Protein AF-A0A7Z8VJD1-F1 (afdb_monomer_lite)

Radius of gyration: 23.71 Å; chains: 1; bounding box: 56×20×66 Å

Structure (mmCIF, N/CA/C/O backbone):
data_AF-A0A7Z8VJD1-F1
#
_entry.id   AF-A0A7Z8VJD1-F1
#
loop_
_atom_site.group_PDB
_atom_site.id
_atom_site.type_symbol
_atom_site.label_atom_id
_atom_site.label_alt_id
_atom_site.label_comp_id
_atom_site.label_asym_id
_atom_site.label_entity_id
_atom_site.label_seq_id
_atom_site.pdbx_PDB_ins_code
_atom_site.Cartn_x
_atom_site.Cartn_y
_atom_site.Cartn_z
_atom_site.occupancy
_atom_site.B_iso_or_equiv
_atom_site.auth_seq_id
_atom_site.auth_comp_id
_atom_site.auth_asym_id
_atom_site.auth_atom_id
_atom_site.pdbx_PDB_model_num
ATOM 1 N N . MET A 1 1 ? 9.338 4.121 -40.440 1.00 63.69 1 MET A N 1
ATOM 2 C CA . MET A 1 1 ? 9.369 2.771 -39.841 1.00 63.69 1 MET A CA 1
ATOM 3 C C . MET A 1 1 ? 10.265 2.662 -38.599 1.00 63.69 1 MET A C 1
ATOM 5 O O . MET A 1 1 ? 9.709 2.489 -37.524 1.00 63.69 1 MET A O 1
ATOM 9 N N . GLU A 1 2 ? 11.602 2.801 -38.661 1.00 77.00 2 GLU A N 1
ATOM 10 C CA . GLU A 1 2 ? 12.445 2.724 -37.435 1.00 77.00 2 GLU A CA 1
ATOM 11 C C . GLU A 1 2 ? 12.223 3.893 -36.459 1.00 77.00 2 GLU A C 1
ATOM 13 O O . GLU A 1 2 ? 12.083 3.666 -35.259 1.00 77.00 2 GLU A O 1
ATOM 18 N N . ALA A 1 3 ? 12.101 5.125 -36.967 1.00 82.62 3 ALA A N 1
ATOM 19 C CA . ALA A 1 3 ? 11.816 6.305 -36.143 1.00 82.62 3 ALA A CA 1
ATOM 20 C C . ALA A 1 3 ? 10.426 6.254 -35.478 1.00 82.62 3 ALA A C 1
ATOM 22 O O . ALA A 1 3 ? 10.273 6.634 -34.323 1.00 82.62 3 ALA A O 1
ATOM 23 N N . GLU A 1 4 ? 9.413 5.733 -36.177 1.00 88.56 4 GLU A N 1
ATOM 24 C CA . GLU A 1 4 ? 8.063 5.549 -35.618 1.00 88.56 4 GLU A CA 1
ATOM 25 C C . GLU A 1 4 ? 8.058 4.486 -34.520 1.00 88.56 4 GLU A C 1
ATOM 27 O O . GLU A 1 4 ? 7.467 4.692 -33.465 1.00 88.56 4 GLU A O 1
ATOM 32 N N . LYS A 1 5 ? 8.766 3.368 -34.732 1.00 86.38 5 LYS A N 1
ATOM 33 C CA . LYS A 1 5 ? 8.911 2.319 -33.718 1.00 86.38 5 LYS A CA 1
ATOM 34 C C . LYS A 1 5 ? 9.611 2.846 -32.464 1.00 86.38 5 LYS A C 1
ATOM 36 O O . LYS A 1 5 ? 9.175 2.537 -31.359 1.00 86.38 5 LYS A O 1
ATOM 41 N N . PHE A 1 6 ? 10.657 3.653 -32.634 1.00 89.00 6 PHE A N 1
ATOM 42 C CA . PHE A 1 6 ? 11.348 4.313 -31.529 1.00 89.00 6 PHE A CA 1
ATOM 43 C C . PHE A 1 6 ? 10.426 5.281 -30.773 1.00 89.00 6 PHE A C 1
ATOM 45 O O . PHE A 1 6 ? 10.305 5.182 -29.556 1.00 89.00 6 PHE A O 1
ATOM 52 N N . ASN A 1 7 ? 9.708 6.153 -31.485 1.00 91.44 7 ASN A N 1
ATOM 53 C CA . ASN A 1 7 ? 8.774 7.100 -30.871 1.00 91.44 7 ASN A CA 1
ATOM 54 C C . ASN A 1 7 ? 7.649 6.392 -30.104 1.00 91.44 7 ASN A C 1
ATOM 56 O O . ASN A 1 7 ? 7.330 6.789 -28.983 1.00 91.44 7 ASN A O 1
ATOM 60 N N . ASN A 1 8 ? 7.094 5.314 -30.666 1.00 92.69 8 ASN A N 1
ATOM 61 C CA . ASN A 1 8 ? 6.085 4.499 -29.990 1.00 92.69 8 ASN A CA 1
ATOM 62 C C . ASN A 1 8 ? 6.642 3.862 -28.713 1.00 92.69 8 ASN A C 1
ATOM 64 O O . ASN A 1 8 ? 5.963 3.855 -27.692 1.00 92.69 8 ASN A O 1
ATOM 68 N N . LEU A 1 9 ? 7.884 3.368 -28.745 1.00 91.62 9 LEU A N 1
ATOM 69 C CA . LEU A 1 9 ? 8.534 2.780 -27.574 1.00 91.62 9 LEU A CA 1
ATOM 70 C C . LEU A 1 9 ? 8.802 3.826 -26.479 1.00 91.62 9 LEU A C 1
ATOM 72 O O . LEU A 1 9 ? 8.575 3.546 -25.306 1.00 91.62 9 LEU A O 1
ATOM 76 N N . CYS A 1 10 ? 9.218 5.039 -26.853 1.00 91.69 10 CYS A N 1
ATOM 77 C CA . CYS A 1 10 ? 9.390 6.159 -25.925 1.00 91.69 10 CYS A CA 1
ATOM 78 C C . CYS A 1 10 ? 8.062 6.594 -25.285 1.00 91.69 10 CYS A C 1
ATOM 80 O O . CYS A 1 10 ? 8.018 6.827 -24.078 1.00 91.69 10 CYS A O 1
ATOM 82 N N . SER A 1 11 ? 6.979 6.679 -26.070 1.00 94.00 11 SER A N 1
ATOM 83 C CA . SER A 1 11 ? 5.639 6.973 -25.537 1.00 94.00 11 SER A CA 1
ATOM 84 C C . SER A 1 11 ? 5.192 5.882 -24.570 1.00 94.00 11 SER A C 1
ATOM 86 O O . SER A 1 11 ? 4.808 6.174 -23.444 1.00 94.00 11 SER A O 1
ATOM 88 N N . HIS A 1 12 ? 5.335 4.619 -24.975 1.00 92.94 12 HIS A N 1
ATOM 89 C CA . HIS A 1 12 ? 4.960 3.471 -24.158 1.00 92.94 12 HIS A CA 1
ATOM 90 C C . HIS A 1 12 ? 5.744 3.401 -22.844 1.00 92.94 12 HIS A C 1
ATOM 92 O O . HIS A 1 12 ? 5.171 3.111 -21.795 1.00 92.94 12 HIS A O 1
ATOM 98 N N . TYR A 1 13 ? 7.045 3.703 -22.875 1.00 93.88 13 TYR A N 1
ATOM 99 C CA . TYR A 1 13 ? 7.868 3.818 -21.671 1.00 93.88 13 TYR A CA 1
ATOM 100 C C . TYR A 1 13 ? 7.330 4.889 -20.723 1.00 93.88 13 TYR A C 1
ATOM 102 O O . TYR A 1 13 ? 7.141 4.616 -19.539 1.00 93.88 13 TYR A O 1
ATOM 110 N N . LYS A 1 14 ? 7.044 6.086 -21.246 1.00 93.75 14 LYS A N 1
ATOM 111 C CA . LYS A 1 14 ? 6.504 7.195 -20.457 1.00 93.75 14 LYS A CA 1
ATOM 112 C C . LYS A 1 14 ? 5.177 6.815 -19.797 1.00 93.75 14 LYS A C 1
ATOM 114 O O . LYS A 1 14 ? 5.037 6.982 -18.589 1.00 93.75 14 LYS A O 1
ATOM 119 N N . ASP A 1 15 ? 4.252 6.244 -20.564 1.00 94.44 15 ASP A N 1
ATOM 120 C CA . ASP A 1 15 ? 2.938 5.835 -20.058 1.00 94.44 15 ASP A CA 1
ATOM 121 C C . ASP A 1 15 ? 3.068 4.724 -19.001 1.00 94.44 15 ASP A C 1
ATOM 123 O O . ASP A 1 15 ? 2.419 4.755 -17.954 1.00 94.44 15 ASP A O 1
ATOM 127 N N . THR A 1 16 ? 3.963 3.758 -19.232 1.00 92.94 16 THR A N 1
ATOM 128 C CA . THR A 1 16 ? 4.261 2.682 -18.273 1.00 92.94 16 THR A CA 1
ATOM 129 C C . THR A 1 16 ? 4.852 3.237 -16.976 1.00 92.94 16 THR A C 1
ATOM 131 O O . THR A 1 16 ? 4.453 2.820 -15.889 1.00 92.94 16 THR A O 1
ATOM 134 N N . PHE A 1 17 ? 5.769 4.199 -17.070 1.00 93.56 17 PHE A N 1
ATOM 135 C CA . PHE A 1 17 ? 6.373 4.853 -15.913 1.00 93.56 17 PHE A CA 1
ATOM 136 C C . PHE A 1 17 ? 5.347 5.660 -15.101 1.00 93.56 17 PHE A C 1
ATOM 138 O O . PHE A 1 17 ? 5.338 5.596 -13.869 1.00 93.56 17 PHE A O 1
ATOM 145 N N . ASP A 1 18 ? 4.444 6.379 -15.770 1.00 94.19 18 ASP A N 1
ATOM 146 C CA . ASP A 1 18 ? 3.377 7.135 -15.107 1.00 94.19 18 ASP A CA 1
ATOM 147 C C . ASP A 1 18 ? 2.379 6.209 -14.386 1.00 94.19 18 ASP A C 1
ATOM 149 O O . ASP A 1 18 ? 1.982 6.481 -13.243 1.00 94.19 18 ASP A O 1
ATOM 153 N N . ASN A 1 19 ? 2.038 5.069 -14.996 1.00 92.19 19 ASN A N 1
ATOM 154 C CA . ASN A 1 19 ? 1.251 4.018 -14.345 1.00 92.19 19 ASN A CA 1
ATOM 155 C C . ASN A 1 19 ? 1.970 3.477 -13.105 1.00 92.19 19 ASN A C 1
ATOM 157 O O . ASN A 1 19 ? 1.380 3.394 -12.028 1.00 92.19 19 ASN A O 1
ATOM 161 N N . HIS A 1 20 ? 3.268 3.207 -13.223 1.00 93.50 20 HIS A N 1
ATOM 162 C CA . HIS A 1 20 ? 4.078 2.696 -12.127 1.00 93.50 20 HIS A CA 1
ATOM 163 C C . HIS A 1 20 ? 4.148 3.657 -10.932 1.00 93.50 20 HIS A C 1
ATOM 165 O O . HIS A 1 20 ? 3.913 3.279 -9.780 1.00 93.50 20 HIS A O 1
ATOM 171 N N . LYS A 1 21 ? 4.364 4.947 -11.203 1.00 94.56 21 LYS A N 1
ATOM 172 C CA . LYS A 1 21 ? 4.319 6.007 -10.188 1.00 94.56 21 LYS A CA 1
ATOM 173 C C . LYS A 1 21 ? 2.956 6.081 -9.497 1.00 94.56 21 LYS A C 1
ATOM 175 O O . LYS A 1 21 ? 2.882 6.378 -8.303 1.00 94.56 21 LYS A O 1
ATOM 180 N N . THR A 1 22 ? 1.878 5.827 -10.234 1.00 94.81 22 THR A N 1
ATOM 181 C CA . THR A 1 22 ? 0.520 5.797 -9.684 1.00 94.81 22 THR A CA 1
ATOM 182 C C . THR A 1 22 ? 0.327 4.604 -8.749 1.00 94.81 22 THR A C 1
ATOM 184 O O . THR A 1 22 ? -0.152 4.803 -7.631 1.00 94.81 22 THR A O 1
ATOM 187 N N . SER A 1 23 ? 0.770 3.403 -9.131 1.00 93.81 23 SER A N 1
ATOM 188 C CA . SER A 1 23 ? 0.709 2.214 -8.269 1.00 93.81 23 SER A CA 1
ATOM 189 C C . SER A 1 23 ? 1.524 2.402 -6.977 1.00 93.81 23 SER A C 1
ATOM 191 O O . SER A 1 23 ? 1.036 2.076 -5.894 1.00 93.81 23 SER A O 1
ATOM 193 N N . ILE A 1 24 ? 2.701 3.044 -7.036 1.00 94.56 24 ILE A N 1
ATOM 194 C CA . ILE A 1 24 ? 3.492 3.395 -5.836 1.00 94.56 24 ILE A CA 1
ATOM 195 C C . ILE A 1 24 ? 2.709 4.322 -4.891 1.00 94.56 24 ILE A C 1
ATOM 197 O O . ILE A 1 24 ? 2.627 4.055 -3.693 1.00 94.56 24 ILE A O 1
ATOM 201 N N . LYS A 1 25 ? 2.066 5.376 -5.410 1.00 95.69 25 LYS A N 1
ATOM 202 C CA . LYS A 1 25 ? 1.230 6.268 -4.582 1.00 95.69 25 LYS A CA 1
ATOM 203 C C . LYS A 1 25 ? 0.051 5.536 -3.939 1.00 95.69 25 LYS A C 1
ATOM 205 O O . LYS A 1 25 ? -0.318 5.840 -2.802 1.00 95.69 25 LYS A O 1
ATOM 210 N N . GLN A 1 26 ? -0.554 4.587 -4.655 1.00 95.06 26 GLN A N 1
ATOM 211 C CA . GLN A 1 26 ? -1.632 3.761 -4.111 1.00 95.06 26 GLN A CA 1
ATOM 212 C C . GLN A 1 26 ? -1.137 2.888 -2.953 1.00 95.06 26 GLN A C 1
ATOM 214 O O . GLN A 1 26 ? -1.805 2.834 -1.921 1.00 95.06 26 GLN A O 1
ATOM 219 N N . ARG A 1 27 ? 0.046 2.269 -3.080 1.00 96.38 27 ARG A N 1
ATOM 220 C CA . ARG A 1 27 ? 0.686 1.520 -1.986 1.00 96.38 27 ARG A CA 1
ATOM 221 C C . ARG A 1 27 ? 0.871 2.399 -0.755 1.00 96.38 27 ARG A C 1
ATOM 223 O O . ARG A 1 27 ? 0.482 1.991 0.334 1.00 96.38 27 ARG A O 1
ATOM 230 N N . ASP A 1 28 ? 1.424 3.597 -0.924 1.00 96.44 28 ASP A N 1
ATOM 231 C CA . ASP A 1 28 ? 1.693 4.504 0.199 1.00 96.44 28 ASP A CA 1
ATOM 232 C C . ASP A 1 28 ? 0.392 4.942 0.885 1.00 96.44 28 ASP A C 1
ATOM 234 O O . ASP A 1 28 ? 0.289 4.929 2.110 1.00 96.44 28 ASP A O 1
ATOM 238 N N . THR A 1 29 ? -0.648 5.237 0.103 1.00 95.81 29 THR A N 1
ATOM 239 C CA . THR A 1 29 ? -1.980 5.570 0.634 1.00 95.81 29 THR A CA 1
ATOM 240 C C . THR A 1 29 ? -2.561 4.412 1.451 1.00 95.81 29 THR A C 1
ATOM 242 O O . THR A 1 29 ? -3.055 4.621 2.559 1.00 95.81 29 THR A O 1
ATOM 245 N N . LEU A 1 30 ? -2.470 3.181 0.935 1.00 94.94 30 LEU A N 1
ATOM 246 C CA . LEU A 1 30 ? -2.924 1.981 1.641 1.00 94.94 30 LEU A CA 1
ATOM 247 C C . LEU A 1 30 ? -2.106 1.716 2.908 1.00 94.94 30 LEU A C 1
ATOM 249 O O . LEU A 1 30 ? -2.683 1.323 3.918 1.00 94.94 30 LEU A O 1
ATOM 253 N N . PHE A 1 31 ? -0.794 1.965 2.884 1.00 95.50 31 PHE A N 1
ATOM 254 C CA . PHE A 1 31 ? 0.065 1.848 4.061 1.00 95.50 31 PHE A CA 1
ATOM 255 C C . PHE A 1 31 ? -0.388 2.795 5.177 1.00 95.50 31 PHE A C 1
ATOM 257 O O . PHE A 1 31 ? -0.620 2.357 6.303 1.00 95.50 31 PHE A O 1
ATOM 264 N N . TYR A 1 32 ? -0.589 4.078 4.859 1.00 96.81 32 TYR A N 1
ATOM 265 C CA . TYR A 1 32 ? -1.055 5.059 5.842 1.00 96.81 32 TYR A CA 1
ATOM 266 C C . TYR A 1 32 ? -2.464 4.763 6.365 1.00 96.81 32 TYR A C 1
ATOM 268 O O . TYR A 1 32 ? -2.754 5.083 7.514 1.00 96.81 32 TYR A O 1
ATOM 276 N N . LEU A 1 33 ? -3.321 4.126 5.562 1.00 94.94 33 LEU A N 1
ATOM 277 C CA . LEU A 1 33 ? -4.650 3.682 5.985 1.00 94.94 33 LEU A CA 1
ATOM 278 C C . LEU A 1 33 ? -4.579 2.428 6.878 1.00 94.94 33 LEU A C 1
ATOM 280 O O . LEU A 1 33 ? -5.327 2.316 7.847 1.00 94.94 33 LEU A O 1
ATOM 284 N N . LEU A 1 34 ? -3.644 1.512 6.618 1.00 95.38 34 LEU A N 1
ATOM 285 C CA . LEU A 1 34 ? -3.434 0.311 7.432 1.00 95.38 34 LEU A CA 1
ATOM 286 C C . LEU A 1 34 ? -2.918 0.617 8.844 1.00 95.38 34 LEU A C 1
ATOM 288 O O . LEU A 1 34 ? -3.290 -0.090 9.776 1.00 95.38 34 LEU A O 1
ATOM 292 N N . LEU A 1 35 ? -2.106 1.664 9.031 1.00 95.94 35 LEU A N 1
ATOM 293 C CA . LEU A 1 35 ? -1.569 2.042 10.348 1.00 95.94 35 LEU A CA 1
ATOM 294 C C . LEU A 1 35 ? -2.648 2.243 11.436 1.00 95.94 35 LEU A C 1
ATOM 296 O O . LEU A 1 35 ? -2.554 1.585 12.475 1.00 95.94 35 LEU A O 1
ATOM 300 N N . PRO A 1 36 ? -3.681 3.092 11.251 1.00 94.06 36 PRO A N 1
ATOM 301 C CA . PRO A 1 36 ? -4.735 3.249 12.250 1.00 94.06 36 PRO A CA 1
ATOM 302 C C . PRO A 1 36 ? -5.581 1.982 12.417 1.00 94.06 36 PRO A C 1
ATOM 304 O O . PRO A 1 36 ? -5.967 1.676 13.543 1.00 94.06 36 PRO A O 1
ATOM 307 N N . ILE A 1 37 ? -5.827 1.210 11.349 1.00 92.94 37 ILE A N 1
ATOM 308 C CA . ILE A 1 37 ? -6.539 -0.076 11.452 1.00 92.94 37 ILE A CA 1
ATOM 309 C C . ILE A 1 37 ? -5.762 -1.032 12.361 1.00 92.94 37 ILE A C 1
ATOM 311 O O . ILE A 1 37 ? -6.342 -1.607 13.276 1.00 92.94 37 ILE A O 1
ATOM 315 N N . LEU A 1 38 ? -4.449 -1.162 12.158 1.00 93.69 38 LEU A N 1
ATOM 316 C CA . LEU A 1 38 ? -3.579 -1.995 12.989 1.00 93.69 38 LEU A CA 1
ATOM 317 C C . LEU A 1 38 ? -3.527 -1.510 14.440 1.00 93.69 38 LEU A C 1
ATOM 319 O O . LEU A 1 38 ? -3.540 -2.332 15.356 1.00 93.69 38 LEU A O 1
ATOM 323 N N . ALA A 1 39 ? -3.502 -0.195 14.666 1.00 92.50 39 ALA A N 1
ATOM 324 C CA . ALA A 1 39 ? -3.536 0.373 16.011 1.00 92.50 39 ALA A CA 1
ATOM 325 C C . ALA A 1 39 ? -4.844 0.020 16.740 1.00 92.50 39 ALA A C 1
ATOM 327 O O . ALA A 1 39 ? -4.802 -0.517 17.847 1.00 92.50 39 ALA A O 1
ATOM 328 N N . VAL A 1 40 ? -6.000 0.244 16.102 1.00 90.31 40 VAL A N 1
ATOM 329 C CA . VAL A 1 40 ? -7.321 -0.111 16.657 1.00 90.31 40 VAL A CA 1
ATOM 330 C C . VAL A 1 40 ? -7.436 -1.616 16.876 1.00 90.31 40 VAL A C 1
ATOM 332 O O . VAL A 1 40 ? -7.901 -2.055 17.923 1.00 90.31 40 VAL A O 1
ATOM 335 N N . PHE A 1 41 ? -6.961 -2.416 15.926 1.00 90.62 41 PHE A N 1
ATOM 336 C CA . PHE A 1 41 ? -6.966 -3.869 16.032 1.00 90.62 41 PHE A CA 1
ATOM 337 C C . PHE A 1 41 ? -6.110 -4.367 17.207 1.00 90.62 41 PHE A C 1
ATOM 339 O O . PHE A 1 41 ? -6.535 -5.225 17.974 1.00 90.62 41 PHE A O 1
ATOM 346 N N . THR A 1 42 ? -4.932 -3.777 17.420 1.00 90.06 42 THR A N 1
ATOM 347 C CA . THR A 1 42 ? -4.066 -4.103 18.567 1.00 90.06 42 THR A CA 1
ATOM 348 C C . THR A 1 42 ? -4.727 -3.725 19.899 1.00 90.06 42 THR A C 1
ATOM 350 O O . THR A 1 42 ? -4.635 -4.465 20.881 1.00 90.06 42 THR A O 1
ATOM 353 N N . LEU A 1 43 ? -5.444 -2.598 19.938 1.00 89.56 43 LEU A N 1
ATOM 354 C CA . LEU A 1 43 ? -6.242 -2.204 21.101 1.00 89.56 43 LEU A CA 1
ATOM 355 C C . LEU A 1 43 ? -7.418 -3.160 21.347 1.00 89.56 43 LEU A C 1
ATOM 357 O O . LEU A 1 43 ? -7.687 -3.480 22.503 1.00 89.56 43 LEU A O 1
ATOM 361 N N . GLN A 1 44 ? -8.073 -3.665 20.295 1.00 87.94 44 GLN A N 1
ATOM 362 C CA . GLN A 1 44 ? -9.145 -4.664 20.408 1.00 87.94 44 GLN A CA 1
ATOM 363 C C . GLN A 1 44 ? -8.623 -5.950 21.064 1.00 87.94 44 GLN A C 1
ATOM 365 O O . GLN A 1 44 ? -9.274 -6.484 21.956 1.00 87.94 44 GLN A O 1
ATOM 370 N N . LEU A 1 45 ? -7.429 -6.417 20.674 1.00 87.62 45 LEU A N 1
ATOM 371 C CA . LEU A 1 45 ? -6.819 -7.632 21.234 1.00 87.62 45 LEU A CA 1
ATOM 372 C C . LEU A 1 45 ? -6.456 -7.509 22.722 1.00 87.62 45 LEU A C 1
ATOM 374 O O . LEU A 1 45 ? -6.403 -8.513 23.425 1.00 87.62 45 LEU A O 1
ATOM 378 N N . THR A 1 46 ? -6.173 -6.295 23.199 1.00 86.88 46 THR A N 1
ATOM 379 C CA . THR A 1 46 ? -5.746 -6.045 24.588 1.00 86.88 46 THR A CA 1
ATOM 380 C C . THR A 1 46 ? -6.886 -5.572 25.489 1.00 86.88 46 THR A C 1
ATOM 382 O O . THR A 1 46 ? -6.883 -5.859 26.683 1.00 86.88 46 THR A O 1
ATOM 385 N N . THR A 1 47 ? -7.862 -4.846 24.937 1.00 87.00 47 THR A N 1
ATOM 386 C CA . THR A 1 47 ? -8.932 -4.161 25.679 1.00 87.00 47 THR A CA 1
ATOM 387 C C . THR A 1 47 ? -10.265 -4.186 24.919 1.00 87.00 47 THR A C 1
ATOM 389 O O . THR A 1 47 ? -10.866 -3.149 24.638 1.00 87.00 47 THR A O 1
ATOM 392 N N . GLU A 1 48 ? -10.755 -5.387 24.610 1.00 81.69 48 GLU A N 1
ATOM 393 C CA . GLU A 1 48 ? -11.931 -5.613 23.754 1.00 81.69 48 GLU A CA 1
ATOM 394 C C . GLU A 1 48 ? -13.162 -4.770 24.144 1.00 81.69 48 GLU A C 1
ATOM 396 O O . GLU A 1 48 ? -13.760 -4.087 23.312 1.00 81.69 48 GLU A O 1
ATOM 401 N N . ASN A 1 49 ? -13.486 -4.736 25.441 1.00 83.19 49 ASN A N 1
ATOM 402 C CA . ASN A 1 49 ? -14.628 -3.986 25.972 1.00 83.19 49 ASN A CA 1
ATOM 403 C C . ASN A 1 49 ? -14.523 -2.471 25.735 1.00 83.19 49 ASN A C 1
ATOM 405 O O . ASN A 1 49 ? -15.539 -1.809 25.519 1.00 83.19 49 ASN A O 1
ATOM 409 N N . VAL A 1 50 ? -13.311 -1.910 25.792 1.00 85.19 50 VAL A N 1
ATOM 410 C CA . VAL A 1 50 ? -13.084 -0.465 25.640 1.00 85.19 50 VAL A CA 1
ATOM 411 C C . VAL A 1 50 ? -13.324 -0.052 24.194 1.00 85.19 50 VAL A C 1
ATOM 413 O O . VAL A 1 50 ? -14.038 0.916 23.937 1.00 85.19 50 VAL A O 1
ATOM 416 N N . VAL A 1 51 ? -12.768 -0.812 23.251 1.00 84.81 51 VAL A N 1
ATOM 417 C CA . VAL A 1 51 ? -12.891 -0.527 21.818 1.00 84.81 51 VAL A CA 1
ATOM 418 C C . VAL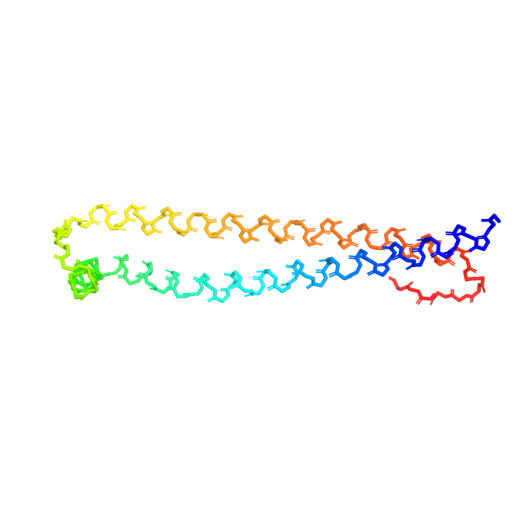 A 1 51 ? -14.334 -0.696 21.350 1.00 84.81 51 VAL A C 1
ATOM 420 O O . VAL A 1 51 ? -14.858 0.181 20.665 1.00 84.81 51 VAL A O 1
ATOM 423 N N . ALA A 1 52 ? -15.018 -1.756 21.780 1.00 82.81 52 ALA A N 1
ATOM 424 C CA . ALA A 1 52 ? -16.414 -1.966 21.420 1.00 82.81 52 ALA A CA 1
ATOM 425 C C . ALA A 1 52 ? -17.350 -0.886 21.976 1.00 82.81 52 ALA A C 1
ATOM 427 O O . ALA A 1 52 ? -18.184 -0.365 21.237 1.00 82.81 52 ALA A O 1
ATOM 428 N N . THR A 1 53 ? -17.146 -0.464 23.229 1.00 84.94 53 THR A N 1
ATOM 429 C CA . THR A 1 53 ? -17.915 0.642 23.824 1.00 84.94 53 THR A CA 1
ATOM 430 C C . THR A 1 53 ? -17.665 1.956 23.079 1.00 84.94 53 THR A C 1
ATOM 432 O O . THR A 1 53 ? -18.603 2.707 22.816 1.00 84.94 53 THR A O 1
ATOM 435 N N . ALA A 1 54 ? -16.415 2.241 22.700 1.00 86.00 54 ALA A N 1
ATOM 436 C CA . ALA A 1 54 ? -16.073 3.440 21.937 1.00 86.00 54 ALA A CA 1
ATOM 437 C C . ALA A 1 54 ? -16.725 3.442 20.542 1.00 86.00 54 ALA A C 1
ATOM 439 O O . ALA A 1 54 ? -17.250 4.467 20.105 1.00 86.00 54 ALA A O 1
ATOM 440 N N . ILE A 1 55 ? -16.740 2.291 19.862 1.00 83.62 55 ILE A N 1
ATOM 441 C CA . ILE A 1 55 ? -17.409 2.123 18.566 1.00 83.62 55 ILE A CA 1
ATOM 442 C C . ILE A 1 55 ? -18.924 2.284 18.717 1.00 83.62 55 ILE A C 1
ATOM 444 O O . ILE A 1 55 ? -19.535 3.000 17.925 1.00 83.62 55 ILE A O 1
ATOM 448 N N . GLU A 1 56 ? -19.535 1.684 19.740 1.00 84.00 56 GLU A N 1
ATOM 449 C CA . GLU A 1 56 ? -20.970 1.822 20.005 1.00 84.00 56 GLU A CA 1
ATOM 450 C C . GLU A 1 56 ? -21.357 3.288 20.252 1.00 84.00 56 GLU A C 1
ATOM 452 O O . GLU A 1 56 ? -22.291 3.791 19.627 1.00 84.00 56 GLU A O 1
ATOM 457 N N . GLN A 1 57 ? -20.600 4.008 21.085 1.00 86.50 57 GLN A N 1
ATOM 458 C CA . GLN A 1 57 ? -20.817 5.438 21.338 1.00 86.50 57 GLN A CA 1
ATOM 459 C C . GLN A 1 57 ? -20.650 6.286 20.070 1.00 86.50 57 GLN A C 1
ATOM 461 O O . GLN A 1 57 ? -21.440 7.203 19.817 1.00 86.50 57 GLN A O 1
ATOM 466 N N . TYR A 1 58 ? -19.647 5.979 19.246 1.00 85.69 58 TYR A N 1
ATOM 467 C CA . TYR A 1 58 ? -19.419 6.677 17.985 1.00 85.69 58 TYR A CA 1
ATOM 468 C C . TYR A 1 58 ? -20.569 6.454 16.993 1.00 85.69 58 TYR A C 1
ATOM 470 O O . TYR A 1 58 ? -21.113 7.407 16.436 1.00 85.69 58 TYR A O 1
ATOM 478 N N . VAL A 1 59 ? -21.008 5.209 16.809 1.00 84.38 59 VAL A N 1
ATOM 479 C CA . VAL A 1 59 ? -22.122 4.900 15.905 1.00 84.38 59 VAL A CA 1
ATOM 480 C C . VAL A 1 59 ? -23.427 5.502 16.415 1.00 84.38 59 VAL A C 1
ATOM 482 O O . VAL A 1 59 ? -24.175 6.086 15.626 1.00 84.38 59 VAL A O 1
ATOM 485 N N . GLN A 1 60 ? -23.692 5.418 17.720 1.00 86.44 60 GLN A N 1
ATOM 486 C CA . GLN A 1 60 ? -24.897 5.986 18.313 1.00 86.44 60 GLN A CA 1
ATOM 487 C C . GLN A 1 60 ? -24.937 7.510 18.144 1.00 86.44 60 GLN A C 1
ATOM 489 O O . GLN A 1 60 ? -25.985 8.053 17.800 1.00 86.44 60 GLN A O 1
ATOM 494 N N . SER A 1 61 ? -23.809 8.201 18.335 1.00 88.25 61 SER A N 1
ATOM 495 C CA . SER A 1 61 ? -23.730 9.655 18.141 1.00 88.25 61 SER A CA 1
ATOM 496 C C . SER A 1 61 ? -23.818 10.072 16.671 1.00 88.25 61 SER A C 1
ATOM 498 O O . SER A 1 61 ? -24.413 11.104 16.373 1.00 88.25 61 SER A O 1
ATOM 500 N N . SER A 1 62 ? -23.287 9.268 15.745 1.00 86.81 62 SER A N 1
ATOM 501 C CA . SER A 1 62 ? -23.305 9.588 14.314 1.00 86.81 62 SER A CA 1
ATOM 502 C C . SER A 1 62 ? -24.614 9.231 13.605 1.00 86.81 62 SER A C 1
ATOM 504 O O . SER A 1 62 ? -24.964 9.897 12.633 1.00 86.81 62 SER A O 1
ATOM 506 N N . SER A 1 63 ? -25.298 8.159 14.013 1.00 81.94 63 SER A N 1
ATOM 507 C CA . SER A 1 63 ? -26.417 7.573 13.252 1.00 81.94 63 SER A CA 1
ATOM 508 C C . SER A 1 63 ? -27.700 7.381 14.062 1.00 81.94 63 SER A C 1
ATOM 510 O O . SER A 1 63 ? -28.744 7.079 13.489 1.00 81.94 63 SER A O 1
ATOM 512 N N . GLY A 1 64 ? -27.643 7.518 15.392 1.00 82.06 64 GLY A N 1
ATOM 513 C CA . GLY A 1 64 ? -28.759 7.206 16.291 1.00 82.06 64 GLY A CA 1
ATOM 514 C C . GLY A 1 64 ? -29.059 5.708 16.438 1.00 82.06 64 GLY A C 1
ATOM 515 O O . GLY A 1 64 ? -29.947 5.339 17.208 1.00 82.06 64 GLY A O 1
ATOM 516 N N . ILE A 1 65 ? -28.328 4.836 15.735 1.00 80.06 65 ILE A N 1
ATOM 517 C CA . ILE A 1 65 ? -28.508 3.382 15.767 1.00 80.06 65 ILE A CA 1
ATOM 518 C C . ILE A 1 65 ? -27.776 2.803 16.981 1.00 80.06 65 ILE A C 1
ATOM 520 O O . ILE A 1 65 ? -26.603 3.096 17.212 1.00 80.06 65 ILE A O 1
ATOM 524 N N . LYS A 1 66 ? -28.458 1.938 17.739 1.00 76.19 66 LYS A N 1
ATOM 525 C CA . LYS A 1 66 ? -27.847 1.121 18.795 1.00 76.19 66 LYS A CA 1
ATOM 526 C C . LYS A 1 66 ? -27.539 -0.257 18.231 1.00 76.19 66 LYS A C 1
ATOM 528 O O . LYS A 1 66 ? -28.450 -1.049 18.012 1.00 76.19 66 LYS A O 1
ATOM 533 N N . ILE A 1 67 ? -26.261 -0.525 17.988 1.00 71.19 67 ILE A N 1
ATOM 534 C CA . ILE A 1 67 ? -25.790 -1.841 17.534 1.00 71.19 67 ILE A CA 1
ATOM 535 C C . ILE A 1 67 ? -25.824 -2.855 18.695 1.00 71.19 67 ILE A C 1
ATOM 537 O O . ILE A 1 67 ? -25.891 -4.061 18.463 1.00 71.19 67 ILE A O 1
ATOM 541 N N . GLY A 1 68 ? -25.867 -2.370 19.943 1.00 65.19 68 GLY A N 1
ATOM 542 C CA . GLY A 1 68 ? -25.649 -3.191 21.124 1.00 65.19 68 GLY A CA 1
ATOM 543 C C . GLY A 1 68 ? -24.176 -3.576 21.227 1.00 65.19 68 GLY A C 1
ATOM 544 O O . GLY A 1 68 ? -23.461 -3.633 20.224 1.00 65.19 68 GLY A O 1
ATOM 545 N N . ASN A 1 69 ? -23.709 -3.862 22.438 1.00 65.88 69 ASN A N 1
ATOM 546 C CA . ASN A 1 69 ? -22.315 -4.219 22.690 1.00 65.88 69 ASN A CA 1
ATOM 547 C C . ASN A 1 69 ? -22.003 -5.671 22.257 1.00 65.88 69 ASN A C 1
ATOM 549 O O . ASN A 1 69 ? -21.589 -6.504 23.062 1.00 65.88 69 ASN A O 1
ATOM 553 N N . ASN A 1 70 ? -22.277 -6.014 20.992 1.00 77.19 70 ASN A N 1
ATOM 554 C CA . ASN A 1 70 ? -21.952 -7.317 20.422 1.00 77.19 70 ASN A CA 1
ATOM 555 C C . ASN A 1 70 ? -20.472 -7.338 20.010 1.00 77.19 70 ASN A C 1
ATOM 557 O O . ASN A 1 70 ? -20.112 -7.048 18.865 1.00 77.19 70 ASN A O 1
ATOM 561 N N . LEU A 1 71 ? -19.626 -7.656 20.991 1.00 77.25 71 LEU A N 1
ATOM 562 C CA . LEU A 1 71 ? -18.168 -7.734 20.876 1.00 77.25 71 LEU A CA 1
ATOM 563 C C . LEU A 1 71 ? -17.724 -8.613 19.699 1.00 77.25 71 LEU A C 1
ATOM 565 O O . LEU A 1 71 ? -16.860 -8.214 18.918 1.00 77.25 71 LEU A O 1
ATOM 569 N N . GLU A 1 72 ? -18.379 -9.762 19.512 1.00 83.50 72 GLU A N 1
ATOM 570 C CA . GLU A 1 72 ? -18.057 -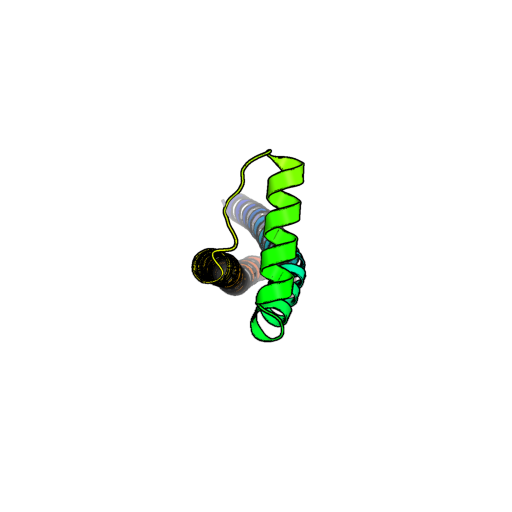10.719 18.449 1.00 83.50 72 GLU A CA 1
ATOM 571 C C . GLU A 1 72 ? -18.295 -10.133 17.052 1.00 83.50 72 GLU A C 1
ATOM 573 O O . GLU A 1 72 ? -17.481 -10.324 16.143 1.00 83.50 72 GLU A O 1
ATOM 578 N N . PHE A 1 73 ? -19.382 -9.373 16.877 1.00 84.69 73 PHE A N 1
ATOM 579 C CA . PHE A 1 73 ? -19.687 -8.713 15.608 1.00 84.69 73 PHE A CA 1
ATOM 580 C C . PHE A 1 73 ? -18.634 -7.654 15.254 1.00 84.69 73 PHE A C 1
ATOM 582 O O . PHE A 1 73 ? -18.126 -7.633 14.131 1.00 84.69 73 PHE A O 1
ATOM 589 N N . ILE A 1 74 ? -18.266 -6.807 16.221 1.00 83.44 74 ILE A N 1
ATOM 590 C CA . ILE A 1 74 ? -17.254 -5.754 16.042 1.00 83.44 74 ILE A CA 1
ATOM 591 C C . ILE A 1 74 ? -15.883 -6.368 15.748 1.00 83.44 74 ILE A C 1
ATOM 593 O O . ILE A 1 74 ? -15.205 -5.948 14.809 1.00 83.44 74 ILE A O 1
ATOM 597 N N . SER A 1 75 ? -15.501 -7.395 16.507 1.00 86.44 75 SER A N 1
ATOM 598 C CA . SER A 1 75 ? -14.254 -8.132 16.311 1.00 86.44 75 SER A CA 1
ATOM 599 C C . SER A 1 75 ? -14.187 -8.737 14.906 1.00 86.44 75 SER A C 1
ATOM 601 O O . SER A 1 75 ? -13.225 -8.508 14.172 1.00 86.44 75 SER A O 1
ATOM 603 N N . THR A 1 76 ? -15.250 -9.418 14.468 1.00 90.50 76 THR A N 1
ATOM 604 C CA . THR A 1 76 ? -15.337 -10.008 13.121 1.00 90.50 76 THR A CA 1
ATOM 605 C C . THR A 1 76 ? -15.216 -8.950 12.023 1.00 90.50 76 THR A C 1
ATOM 607 O O . THR A 1 76 ? -14.503 -9.154 11.039 1.00 90.50 76 THR A O 1
ATOM 610 N N . LEU A 1 77 ? -15.867 -7.795 12.187 1.00 89.69 77 LEU A N 1
ATOM 611 C CA . LEU A 1 77 ? -15.780 -6.698 11.224 1.00 89.69 77 LEU A CA 1
ATOM 612 C C . LEU A 1 77 ? -14.355 -6.133 11.132 1.00 89.69 77 LEU A C 1
ATOM 614 O O . LEU A 1 77 ? -13.859 -5.905 10.028 1.00 89.69 77 LEU A O 1
ATOM 618 N N . LEU A 1 78 ? -13.679 -5.949 12.269 1.00 90.00 78 LEU A N 1
ATOM 619 C CA . LEU A 1 78 ? -12.284 -5.506 12.310 1.00 90.00 78 LEU A CA 1
ATOM 620 C C . LEU A 1 78 ? -11.345 -6.517 11.636 1.00 90.00 78 LEU A C 1
ATOM 622 O O . LEU A 1 78 ? -10.468 -6.109 10.873 1.00 90.00 78 LEU A O 1
ATOM 626 N N . TRP A 1 79 ? -11.560 -7.819 11.843 1.00 93.12 79 TRP A N 1
ATOM 627 C CA . TRP A 1 79 ? -10.827 -8.876 11.138 1.00 93.12 79 TRP A CA 1
ATOM 628 C C . TRP A 1 79 ? -11.030 -8.815 9.620 1.00 93.12 79 TRP A C 1
ATOM 630 O O . TRP A 1 79 ? -10.055 -8.897 8.872 1.00 93.12 79 TRP A O 1
ATOM 640 N N . LEU A 1 80 ? -12.270 -8.635 9.152 1.00 94.75 80 LEU A N 1
ATOM 641 C CA . LEU A 1 80 ? -12.571 -8.515 7.721 1.00 94.75 80 LEU A CA 1
ATOM 642 C C . LEU A 1 80 ? -11.947 -7.261 7.103 1.00 94.75 80 LEU A C 1
ATOM 644 O O . LEU A 1 80 ? -11.402 -7.332 6.000 1.00 94.75 80 LEU A O 1
ATOM 648 N N . LEU A 1 81 ? -11.984 -6.129 7.813 1.00 93.44 81 LEU A N 1
ATOM 649 C CA . LEU A 1 81 ? -11.314 -4.901 7.388 1.00 93.44 81 LEU A CA 1
ATOM 650 C C . LEU A 1 81 ? -9.805 -5.122 7.274 1.00 93.44 81 LEU A C 1
ATOM 652 O O . LEU A 1 81 ? -9.220 -4.828 6.231 1.00 93.44 81 LEU A O 1
ATOM 656 N N . LEU A 1 82 ? -9.180 -5.689 8.308 1.00 94.62 82 LEU A N 1
ATOM 657 C CA . LEU A 1 82 ? -7.747 -5.953 8.305 1.00 94.62 82 LEU A CA 1
ATOM 658 C C . LEU A 1 82 ? -7.355 -6.895 7.162 1.00 94.62 82 LEU A C 1
ATOM 660 O O . LEU A 1 82 ? -6.398 -6.604 6.444 1.00 94.62 82 LEU A O 1
ATOM 664 N N . LEU A 1 83 ? -8.111 -7.975 6.952 1.00 96.38 83 LEU A N 1
ATOM 665 C CA . LEU A 1 83 ? -7.884 -8.911 5.854 1.00 96.38 83 LEU A CA 1
ATOM 666 C C . LEU A 1 83 ? -7.999 -8.203 4.499 1.00 96.38 83 LEU A C 1
ATOM 668 O O . LEU A 1 83 ? -7.069 -8.264 3.699 1.00 96.38 83 LEU A O 1
ATOM 672 N N . GLY A 1 84 ? -9.096 -7.482 4.257 1.00 96.12 84 GLY A N 1
ATOM 673 C CA . GLY A 1 84 ? -9.349 -6.808 2.984 1.00 96.12 84 GLY A CA 1
ATOM 674 C C . GLY A 1 84 ? -8.277 -5.777 2.628 1.00 96.12 84 GLY A C 1
ATOM 675 O O . GLY A 1 84 ? -7.734 -5.805 1.520 1.00 96.12 84 GLY A O 1
ATOM 676 N N . PHE A 1 85 ? -7.921 -4.900 3.571 1.00 95.50 85 PHE A N 1
ATOM 677 C CA . PHE A 1 85 ? -6.898 -3.878 3.341 1.00 95.50 85 PHE A CA 1
ATOM 678 C C . PHE A 1 85 ? -5.499 -4.480 3.194 1.00 95.50 85 PHE A C 1
ATOM 680 O O . PHE A 1 85 ? -4.755 -4.069 2.304 1.00 95.50 85 PHE A O 1
ATOM 687 N N . THR A 1 86 ? -5.156 -5.488 3.999 1.00 96.06 86 THR A N 1
ATOM 688 C CA . THR A 1 86 ? -3.865 -6.185 3.898 1.00 96.06 86 THR A CA 1
ATOM 689 C C . THR A 1 86 ? -3.733 -6.914 2.562 1.00 96.06 86 THR A C 1
ATOM 691 O O . THR A 1 86 ? -2.725 -6.769 1.872 1.00 96.06 86 THR A O 1
ATOM 694 N N . THR A 1 87 ? -4.764 -7.652 2.138 1.00 97.31 87 THR A N 1
ATOM 695 C CA . THR A 1 87 ? -4.773 -8.322 0.832 1.00 97.31 87 THR A CA 1
ATOM 696 C C . THR A 1 87 ? -4.648 -7.311 -0.302 1.00 97.31 87 THR A C 1
ATOM 698 O O . THR A 1 87 ? -3.836 -7.513 -1.206 1.00 97.31 87 THR A O 1
ATOM 701 N N . ARG A 1 88 ? -5.395 -6.201 -0.255 1.00 96.56 88 ARG A N 1
ATOM 702 C CA . ARG A 1 88 ? -5.299 -5.154 -1.278 1.00 96.56 88 ARG A CA 1
ATOM 703 C C . ARG A 1 88 ? -3.908 -4.524 -1.319 1.00 96.56 88 ARG A C 1
ATOM 705 O O . ARG A 1 88 ? -3.386 -4.293 -2.405 1.00 96.56 88 ARG A O 1
ATOM 712 N N . TYR A 1 89 ? -3.297 -4.286 -0.162 1.00 96.88 89 TYR A N 1
ATOM 713 C CA . TYR A 1 89 ? -1.930 -3.781 -0.070 1.00 96.88 89 TYR A CA 1
ATOM 714 C C . TYR A 1 89 ? -0.934 -4.726 -0.751 1.00 96.88 89 TYR A C 1
ATOM 716 O O . TYR A 1 89 ? -0.171 -4.291 -1.614 1.00 96.88 89 TYR A O 1
ATOM 724 N N . PHE A 1 90 ? -0.991 -6.027 -0.450 1.00 96.50 90 PHE A N 1
ATOM 725 C CA . PHE A 1 90 ? -0.118 -7.013 -1.091 1.00 96.50 90 PHE A CA 1
ATOM 726 C C . PHE A 1 90 ? -0.344 -7.123 -2.600 1.00 96.50 90 PHE A C 1
ATOM 728 O O . PHE A 1 90 ? 0.627 -7.231 -3.344 1.00 96.50 90 PHE A O 1
ATOM 735 N N . GLN A 1 91 ? -1.592 -7.042 -3.072 1.00 96.69 91 GLN A N 1
ATOM 736 C CA . GLN A 1 91 ? -1.882 -7.010 -4.510 1.00 96.69 91 GLN A CA 1
ATOM 737 C C . GLN A 1 91 ? -1.160 -5.852 -5.208 1.00 96.69 91 GLN A C 1
ATOM 739 O O . GLN A 1 91 ? -0.546 -6.065 -6.249 1.00 96.69 91 GLN A O 1
ATOM 744 N N . VAL A 1 92 ? -1.190 -4.650 -4.620 1.00 96.50 92 VAL A N 1
ATOM 745 C CA . VAL A 1 92 ? -0.509 -3.474 -5.183 1.00 96.50 92 VAL A CA 1
ATOM 746 C C . VAL A 1 92 ? 1.012 -3.641 -5.141 1.00 96.50 92 VAL A C 1
ATOM 748 O O . VAL A 1 92 ? 1.687 -3.293 -6.103 1.00 96.50 92 VAL A O 1
ATOM 751 N N . VAL A 1 93 ? 1.570 -4.210 -4.069 1.00 96.25 93 VAL A N 1
ATOM 752 C CA . VAL A 1 93 ? 3.016 -4.491 -3.988 1.00 96.25 93 VAL A CA 1
ATOM 753 C C . VAL A 1 93 ? 3.461 -5.454 -5.093 1.00 96.25 93 VAL A C 1
ATOM 755 O O . VAL A 1 93 ? 4.446 -5.181 -5.773 1.00 96.25 93 VAL A O 1
ATOM 758 N N . VAL A 1 94 ? 2.717 -6.539 -5.317 1.00 95.88 94 VAL A N 1
ATOM 759 C CA . VAL A 1 94 ? 3.008 -7.502 -6.394 1.00 95.88 94 VAL A CA 1
ATOM 760 C C . VAL A 1 94 ? 2.846 -6.862 -7.777 1.00 95.88 94 VAL A C 1
ATOM 762 O O . VAL A 1 94 ? 3.608 -7.158 -8.695 1.00 95.88 94 VAL A O 1
ATOM 765 N N . GLU A 1 95 ? 1.866 -5.976 -7.950 1.00 94.00 95 GLU A N 1
ATOM 766 C CA . GLU A 1 95 ? 1.686 -5.227 -9.196 1.00 94.00 95 GLU A CA 1
ATOM 767 C C . GLU A 1 95 ? 2.888 -4.319 -9.494 1.00 94.00 95 GLU A C 1
ATOM 769 O O . GLU A 1 95 ? 3.394 -4.331 -10.615 1.00 94.00 95 GLU A O 1
ATOM 774 N N . ILE A 1 96 ? 3.376 -3.587 -8.488 1.00 94.62 96 ILE A N 1
ATOM 775 C CA . ILE A 1 96 ? 4.569 -2.734 -8.587 1.00 94.62 96 ILE A CA 1
ATOM 776 C C . ILE A 1 96 ? 5.789 -3.565 -9.002 1.00 94.62 96 ILE A C 1
ATOM 778 O O . ILE A 1 96 ? 6.515 -3.160 -9.906 1.00 94.62 96 ILE A O 1
ATOM 782 N N . ASP A 1 97 ? 5.997 -4.725 -8.379 1.00 93.69 97 ASP A N 1
ATOM 783 C CA . ASP A 1 97 ? 7.133 -5.606 -8.671 1.00 93.69 97 ASP A CA 1
ATOM 784 C C . ASP A 1 97 ? 7.122 -6.089 -10.133 1.00 93.69 97 ASP A C 1
ATOM 786 O O . ASP A 1 97 ? 8.091 -5.928 -10.876 1.00 93.69 97 ASP A O 1
ATOM 790 N N . ARG A 1 98 ? 5.957 -6.541 -10.614 1.00 91.25 98 ARG A N 1
ATOM 791 C CA . ARG A 1 98 ? 5.773 -6.930 -12.022 1.00 91.25 98 ARG A CA 1
ATOM 792 C C . ARG A 1 98 ? 5.990 -5.768 -12.992 1.00 91.25 98 ARG A C 1
ATOM 794 O O . ARG A 1 98 ? 6.519 -5.964 -14.086 1.00 91.25 98 ARG A O 1
ATOM 801 N N . GLN A 1 99 ? 5.551 -4.564 -12.628 1.00 92.31 99 GLN A N 1
ATOM 802 C CA . GLN A 1 99 ? 5.755 -3.371 -13.449 1.00 92.31 99 GLN A CA 1
ATOM 803 C C . GLN A 1 99 ? 7.235 -2.977 -13.527 1.00 92.31 99 GLN A C 1
ATOM 805 O O . GLN A 1 99 ? 7.667 -2.555 -14.597 1.00 92.31 99 GLN A O 1
ATOM 810 N N . TYR A 1 100 ? 8.013 -3.146 -12.451 1.00 91.00 100 TYR A N 1
ATOM 811 C CA . TYR A 1 100 ? 9.458 -2.895 -12.460 1.00 91.00 100 TYR A CA 1
ATOM 812 C C . TYR A 1 100 ? 10.190 -3.796 -13.456 1.00 91.00 100 TYR A C 1
ATOM 814 O O . TYR A 1 100 ? 10.949 -3.296 -14.289 1.00 91.00 100 TYR A O 1
ATOM 822 N N . GLU A 1 101 ? 9.934 -5.107 -13.419 1.00 91.06 101 GLU A N 1
ATOM 823 C CA . GLU A 1 101 ? 10.536 -6.048 -14.374 1.00 91.06 101 GLU A CA 1
ATOM 824 C C . GLU A 1 101 ? 10.199 -5.669 -15.820 1.00 91.06 101 GLU A C 1
ATOM 826 O O . GLU A 1 101 ? 11.060 -5.657 -16.708 1.00 91.06 101 GLU A O 1
ATOM 831 N N . TYR A 1 102 ? 8.936 -5.310 -16.057 1.00 92.44 102 TYR A N 1
ATOM 832 C CA . TYR A 1 102 ? 8.484 -4.893 -17.372 1.00 92.44 102 TYR A CA 1
ATOM 833 C C . TYR A 1 102 ? 9.144 -3.586 -17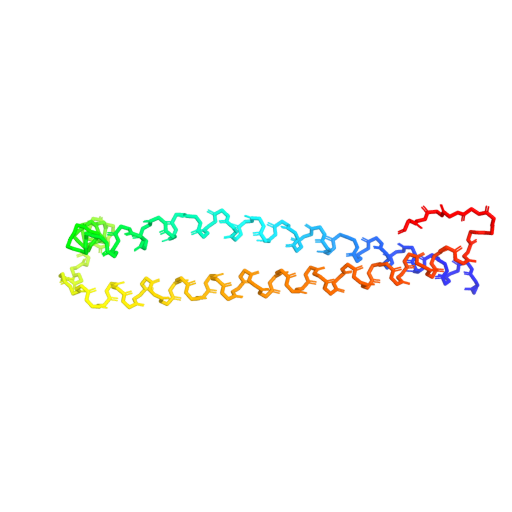.827 1.00 92.44 102 TYR A C 1
ATOM 835 O O . TYR A 1 102 ? 9.628 -3.517 -18.960 1.00 92.44 102 TYR A O 1
ATOM 843 N N . LEU A 1 103 ? 9.226 -2.576 -16.958 1.00 92.94 103 LEU A N 1
ATOM 844 C CA . LEU A 1 103 ? 9.869 -1.296 -17.250 1.00 92.94 103 LEU A CA 1
ATOM 845 C C . LEU A 1 103 ? 11.331 -1.504 -17.662 1.00 92.94 103 LEU A C 1
ATOM 847 O O . LEU A 1 103 ? 11.748 -1.003 -18.705 1.00 92.94 103 LEU A O 1
ATOM 851 N N . HIS A 1 104 ? 12.063 -2.350 -16.934 1.00 91.88 104 HIS A N 1
ATOM 852 C CA . HIS A 1 104 ? 13.448 -2.678 -17.261 1.00 91.88 104 HIS A CA 1
ATOM 853 C C . HIS A 1 104 ? 13.577 -3.399 -18.617 1.00 91.88 104 HIS A C 1
ATOM 855 O O . HIS A 1 104 ? 14.513 -3.169 -19.389 1.00 91.88 104 HIS A O 1
ATOM 861 N N . SER A 1 105 ? 12.598 -4.239 -18.973 1.00 91.81 105 SER A N 1
ATOM 862 C CA . SER A 1 105 ? 12.545 -4.871 -20.298 1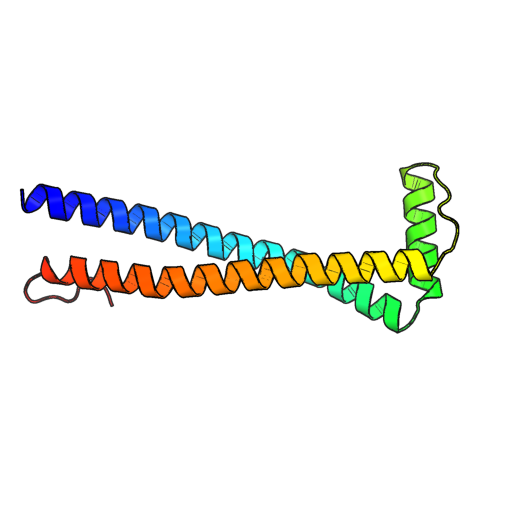.00 91.81 105 SER A CA 1
ATOM 863 C C . SER A 1 105 ? 12.349 -3.855 -21.435 1.00 91.81 105 SER A C 1
ATOM 865 O O . SER A 1 105 ? 12.905 -4.032 -22.525 1.00 91.81 105 SER A O 1
ATOM 867 N N . VAL A 1 106 ? 11.593 -2.778 -21.193 1.00 91.56 106 VAL A N 1
ATOM 868 C CA . VAL A 1 106 ? 11.379 -1.678 -22.147 1.00 91.56 106 VAL A CA 1
ATOM 869 C C . VAL A 1 106 ? 12.632 -0.806 -22.244 1.00 91.56 106 VAL A C 1
ATOM 871 O O . VAL A 1 106 ? 13.073 -0.490 -23.348 1.00 91.56 106 VAL A O 1
ATOM 874 N N . GLU A 1 107 ? 13.273 -0.495 -21.119 1.00 91.25 107 GLU A N 1
ATOM 875 C CA . GLU A 1 107 ? 14.545 0.240 -21.056 1.00 91.25 107 GLU A CA 1
ATOM 876 C C . GLU A 1 107 ? 15.663 -0.481 -21.815 1.00 91.25 107 GLU A C 1
ATOM 878 O O . GLU A 1 107 ? 16.408 0.132 -22.583 1.00 91.25 107 GLU A O 1
ATOM 883 N N . LYS A 1 108 ? 15.740 -1.810 -21.688 1.00 90.88 108 LYS A N 1
ATOM 884 C CA . LYS A 1 108 ? 16.674 -2.634 -22.464 1.00 90.88 108 LYS A CA 1
ATOM 885 C C . LYS A 1 108 ? 16.412 -2.542 -23.969 1.00 90.88 108 LYS A C 1
ATOM 887 O O . LYS A 1 108 ? 17.361 -2.491 -24.749 1.00 90.88 108 LYS A O 1
ATOM 892 N N . GLN A 1 109 ? 15.147 -2.507 -24.386 1.00 90.69 109 GLN A N 1
ATOM 893 C CA . GLN A 1 109 ? 14.792 -2.314 -25.795 1.00 90.69 109 GLN A CA 1
ATOM 894 C C . GLN A 1 109 ? 15.154 -0.907 -26.283 1.00 90.69 109 GLN A C 1
ATOM 896 O O . GLN A 1 109 ? 15.679 -0.781 -27.387 1.00 90.69 109 GLN A O 1
ATOM 901 N N . LEU A 1 110 ? 14.933 0.126 -25.463 1.00 90.25 110 LEU A N 1
ATOM 902 C CA . LEU A 1 110 ? 15.306 1.509 -25.770 1.00 90.25 110 LEU A CA 1
ATOM 903 C C . LEU A 1 110 ? 16.821 1.673 -25.910 1.00 90.25 110 LEU A C 1
ATOM 905 O O . LEU A 1 110 ? 17.273 2.293 -26.868 1.00 90.25 110 LEU A O 1
ATOM 909 N N . ASN A 1 111 ? 17.611 1.059 -25.026 1.00 90.50 111 ASN A N 1
ATOM 910 C CA . ASN A 1 111 ? 19.075 1.101 -25.085 1.00 90.50 111 ASN A CA 1
ATOM 911 C C . ASN A 1 111 ? 19.640 0.589 -26.425 1.00 90.50 111 ASN A C 1
ATOM 913 O O . ASN A 1 111 ? 20.665 1.091 -26.873 1.00 90.50 111 ASN A O 1
ATOM 917 N N . ASN A 1 112 ? 18.963 -0.332 -27.122 1.00 88.06 112 ASN A N 1
ATOM 918 C CA . ASN A 1 112 ? 19.405 -0.796 -28.447 1.00 88.06 112 ASN A CA 1
ATOM 919 C C . ASN A 1 112 ? 19.381 0.308 -29.522 1.00 88.06 112 ASN A C 1
ATOM 921 O O . ASN A 1 112 ? 20.073 0.190 -30.534 1.00 88.06 112 ASN A O 1
ATOM 925 N N . PHE A 1 113 ? 18.604 1.376 -29.316 1.00 86.62 113 PHE A N 1
ATOM 926 C CA . PHE A 1 113 ? 18.575 2.542 -30.202 1.00 86.62 113 PHE A CA 1
ATOM 927 C C . PHE A 1 113 ? 19.694 3.552 -29.889 1.00 86.62 113 PHE A C 1
ATOM 929 O O . PHE A 1 113 ? 20.037 4.362 -30.749 1.00 86.62 113 PHE A O 1
ATOM 936 N N . TYR A 1 114 ? 20.316 3.475 -28.707 1.00 84.12 114 TYR A N 1
ATOM 937 C CA . TYR A 1 114 ? 21.430 4.330 -28.292 1.00 84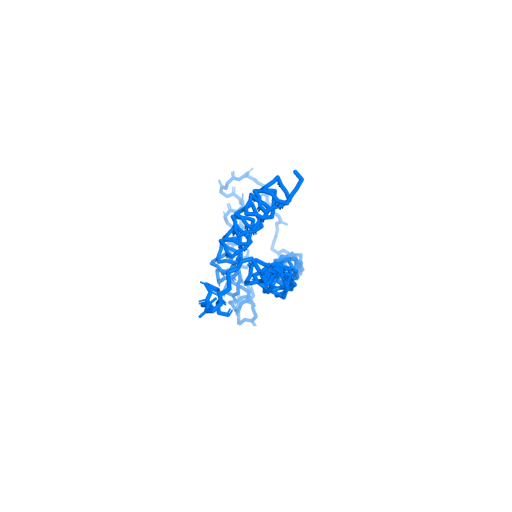.12 114 TYR A CA 1
ATOM 938 C C . TYR A 1 114 ? 22.762 3.583 -28.458 1.00 84.12 114 TYR A C 1
ATOM 940 O O . TYR A 1 114 ? 23.231 2.862 -27.581 1.00 84.12 114 TYR A O 1
ATOM 948 N N . LYS A 1 115 ? 23.398 3.731 -29.627 1.00 79.56 115 LYS A N 1
ATOM 949 C CA . LYS A 1 115 ? 24.699 3.097 -29.897 1.00 79.56 115 LYS A CA 1
ATOM 950 C C . LYS A 1 115 ? 25.805 3.752 -29.062 1.00 79.56 115 LYS A C 1
ATOM 952 O O . LYS A 1 115 ? 26.052 4.945 -29.194 1.00 79.56 115 LYS A O 1
ATOM 957 N N . GLY A 1 116 ? 26.516 2.951 -28.265 1.00 73.50 116 GLY A N 1
ATOM 958 C CA . GLY A 1 116 ? 27.724 3.376 -27.544 1.00 73.50 116 GLY A CA 1
ATOM 959 C C . GLY A 1 116 ? 27.486 4.071 -26.200 1.00 73.50 116 GLY A C 1
ATOM 960 O O . GLY A 1 116 ? 28.458 4.422 -25.535 1.00 73.50 116 GLY A O 1
ATOM 961 N N . THR A 1 117 ? 26.234 4.236 -25.767 1.00 72.75 117 THR A N 1
ATOM 962 C CA . THR A 1 117 ? 25.888 4.810 -24.459 1.00 72.75 117 THR A CA 1
ATOM 963 C C . THR A 1 117 ? 24.728 4.048 -23.822 1.00 72.75 117 THR A C 1
ATOM 965 O O . THR A 1 117 ? 23.769 3.673 -24.489 1.00 72.75 117 THR A O 1
ATOM 968 N N . LYS A 1 118 ? 24.809 3.803 -22.509 1.00 74.12 118 LYS A N 1
ATOM 969 C CA . LYS A 1 118 ? 23.699 3.237 -21.735 1.00 74.12 118 LYS A CA 1
ATOM 970 C C . LYS A 1 118 ? 22.823 4.400 -21.263 1.00 74.12 118 LYS A C 1
ATOM 972 O O . LYS A 1 118 ? 23.229 5.136 -20.369 1.00 74.12 118 LYS A O 1
ATOM 977 N N . ALA A 1 119 ? 21.678 4.604 -21.914 1.00 77.75 119 ALA A N 1
ATOM 978 C CA . ALA A 1 119 ? 20.761 5.702 -21.599 1.00 77.75 119 ALA A CA 1
ATOM 979 C C . ALA A 1 119 ? 19.921 5.409 -20.344 1.00 77.75 119 ALA A C 1
ATOM 981 O O . ALA A 1 119 ? 19.625 6.321 -19.578 1.00 77.75 119 ALA A O 1
ATOM 982 N N . PHE A 1 120 ? 19.594 4.134 -20.117 1.00 81.00 120 PHE A N 1
ATOM 983 C CA . PHE A 1 120 ? 18.781 3.659 -18.993 1.00 81.00 120 PHE A CA 1
ATOM 984 C C . PHE A 1 120 ? 19.498 2.514 -18.268 1.00 81.00 120 PHE A C 1
ATOM 986 O O . PHE A 1 120 ? 20.093 1.654 -18.928 1.00 81.00 120 PHE A O 1
ATOM 993 N N . THR A 1 121 ? 19.497 2.525 -16.931 1.00 70.12 121 THR A N 1
ATOM 994 C CA . THR A 1 121 ? 20.246 1.584 -16.073 1.00 70.12 121 THR A CA 1
ATOM 995 C C . THR A 1 121 ? 19.588 0.232 -15.925 1.00 70.12 121 THR A C 1
ATOM 997 O O . THR A 1 121 ? 18.378 0.197 -15.647 1.00 70.12 121 THR A O 1
#

pLDDT: mean 88.81, std 7.34, range [63.69, 97.31]

Sequence (121 aa):
MEAEKFNNLCSHYKDTFDNHKTSIKQRDTLFYLLLPILAVFTLQLTTENVVATAIEQYVQSSSGIKIGNNLEFISTLLWLLLLGFTTRYFQVVVEIDRQYEYLHSVEKQLNNFYKGTKAFT

Secondary structure (DSSP, 8-state):
-HHHHHHHHHHHHHHHHHHHHHHHHHHHHHHHHHHHHHHHHHHHHH-HHHHHHHHHHHHHHHH-------HHHHHHHHHHHHHHHHHHHHHHHHHHHHHHHHHHHHHHHHHTTSTTS----

Foldseek 3Di:
DVVVVLVVLVVVLVV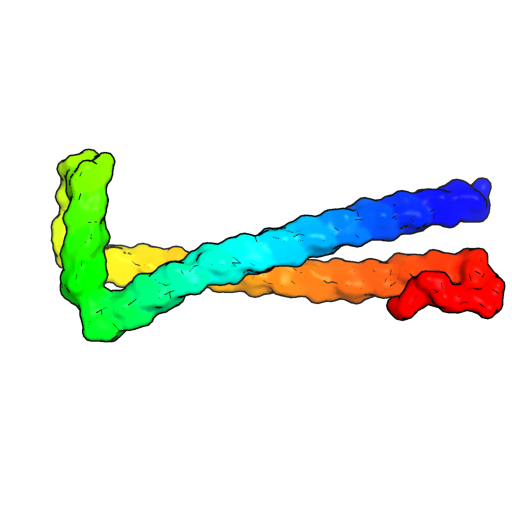LVVVLVVLVVVLVVLVVVLVVLVVLLVCCVVPLQVSLVVVQVVCCVVPVDRPDSPSVVVNVVSVVVNVVSVVVSVVSVVVSVVSVVVSVVSLVVSCVVVPPDNPDD